Protein AF-A0A0B7GQA1-F1 (afdb_monomer)

Foldseek 3Di:
DCDVPDDPPDDDQDPVNVVVVVVVCVVVVCVVVVVVVVVVVCVVVVNDDDPPDDDDDDDDDDDDDDDDPVCVVCVVVVHHDPVPPDPD

Organism: Treponema phagedenis (NCBI:txid162)

Secondary structure (DSSP, 8-state):
--STT--TTS-PPPHHHHHHHHHHHHHTT-HHHHHHHHHHHHHHTT----TT------PPPPP-----HHHHHHHHTTPPPGGGS---

pLDDT: mean 79.37, std 12.7, range [34.84, 96.06]

Solvent-accessible surface area (backbone atoms only — not comparable to full-atom values): 5885 Å² total; per-residue (Å²): 122,75,66,93,75,50,56,98,85,52,87,73,79,47,76,65,55,53,48,52,53,53,50,54,32,55,77,69,67,43,50,65,65,50,52,55,53,51,50,51,53,32,51,75,69,70,63,61,77,53,95,92,58,85,76,92,74,86,85,77,86,74,84,83,81,79,74,53,72,67,46,51,53,34,47,74,70,74,39,80,48,76,94,70,67,68,87,130

Mean predicted aligned error: 13.57 Å

Structure (mmCIF, N/CA/C/O backbone):
data_AF-A0A0B7GQA1-F1
#
_entry.id   AF-A0A0B7GQA1-F1
#
loop_
_atom_site.group_PDB
_atom_site.id
_atom_site.type_symbol
_atom_site.label_atom_id
_atom_site.label_alt_id
_atom_site.label_comp_id
_atom_site.label_asym_id
_atom_site.label_entity_id
_atom_site.label_seq_id
_atom_site.pdbx_PDB_ins_code
_atom_site.Cartn_x
_atom_site.Cartn_y
_atom_site.Cartn_z
_atom_site.occupancy
_atom_site.B_iso_or_equiv
_atom_site.auth_seq_id
_atom_site.auth_comp_id
_atom_site.auth_asym_id
_atom_site.auth_atom_id
_atom_site.pdbx_PDB_model_num
ATOM 1 N N . MET A 1 1 ? -21.516 3.350 0.945 1.00 48.62 1 MET A N 1
ATOM 2 C CA . MET A 1 1 ? -20.193 3.781 0.438 1.00 48.62 1 MET A CA 1
ATOM 3 C C . MET A 1 1 ? -19.671 2.702 -0.492 1.00 48.62 1 MET A C 1
ATOM 5 O O . MET A 1 1 ? -19.745 1.545 -0.118 1.00 48.62 1 MET A O 1
ATOM 9 N N . ARG A 1 2 ? -19.199 3.049 -1.696 1.00 53.72 2 ARG A N 1
ATOM 10 C CA . ARG A 1 2 ? -18.648 2.081 -2.663 1.00 53.72 2 ARG A CA 1
ATOM 11 C C . ARG A 1 2 ? -17.160 2.361 -2.875 1.00 53.72 2 ARG A C 1
ATOM 13 O O . ARG A 1 2 ? -16.720 2.624 -3.987 1.00 53.72 2 ARG A O 1
ATOM 20 N N . PHE A 1 3 ? -16.397 2.389 -1.785 1.00 59.69 3 PHE A N 1
ATOM 21 C CA . PHE A 1 3 ? -14.943 2.511 -1.860 1.00 59.69 3 PHE A CA 1
ATOM 22 C C . PHE A 1 3 ? -14.363 1.114 -2.088 1.00 59.69 3 PHE A C 1
ATOM 24 O O . PHE A 1 3 ? -14.623 0.206 -1.304 1.00 59.69 3 PHE A O 1
ATOM 31 N N . LEU A 1 4 ? -13.652 0.921 -3.203 1.00 70.38 4 LEU A N 1
ATOM 32 C CA . LEU A 1 4 ? -13.052 -0.363 -3.603 1.00 70.38 4 LEU A CA 1
ATOM 33 C C . LEU A 1 4 ? -14.037 -1.540 -3.757 1.00 70.38 4 LEU A C 1
ATOM 35 O O . LEU A 1 4 ? -13.615 -2.689 -3.809 1.00 70.38 4 LEU A O 1
ATOM 39 N N . GLY A 1 5 ? -15.341 -1.262 -3.851 1.00 75.56 5 GLY A N 1
ATOM 40 C CA . GLY A 1 5 ? -16.369 -2.302 -3.939 1.00 75.56 5 GLY A CA 1
ATOM 41 C C . GLY A 1 5 ? -16.572 -3.104 -2.651 1.00 75.56 5 GLY A C 1
ATOM 42 O O . GLY A 1 5 ? -17.203 -4.149 -2.720 1.00 75.56 5 GLY A O 1
ATOM 43 N N . LEU A 1 6 ? -16.061 -2.620 -1.513 1.00 76.62 6 LEU A N 1
ATOM 44 C CA . LEU A 1 6 ? -16.198 -3.283 -0.218 1.00 76.62 6 LEU A CA 1
ATOM 45 C C . LEU A 1 6 ? -17.577 -3.013 0.404 1.00 76.62 6 LEU A C 1
ATOM 47 O O . LEU A 1 6 ? -18.026 -1.863 0.478 1.00 76.62 6 LEU A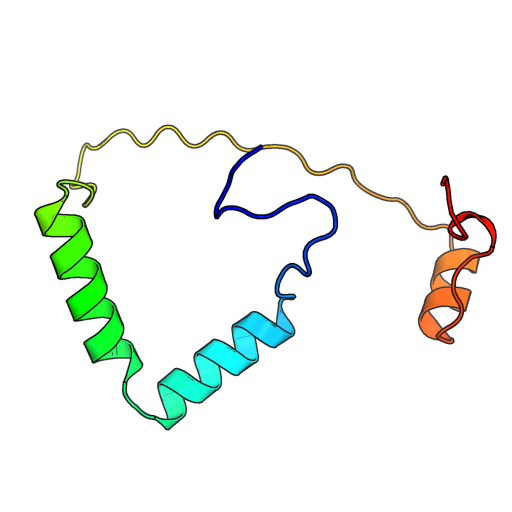 O 1
ATOM 51 N N . GLU A 1 7 ? -18.229 -4.073 0.871 1.00 79.62 7 GLU A N 1
ATOM 52 C CA . GLU A 1 7 ? -19.428 -4.049 1.710 1.00 79.62 7 GLU A CA 1
ATOM 53 C C . GLU A 1 7 ? -19.054 -4.049 3.205 1.00 79.62 7 GLU A C 1
ATOM 55 O O . GLU A 1 7 ? -17.953 -4.425 3.593 1.00 79.62 7 GLU A O 1
ATOM 60 N N . LEU A 1 8 ? -19.984 -3.651 4.083 1.00 76.31 8 LEU A N 1
ATOM 61 C CA . LEU A 1 8 ? -19.754 -3.556 5.541 1.00 76.31 8 LEU A CA 1
ATOM 62 C C . LEU A 1 8 ? -19.312 -4.876 6.199 1.00 76.31 8 LEU A C 1
ATOM 64 O O . LEU A 1 8 ? -18.671 -4.863 7.244 1.00 76.31 8 LEU 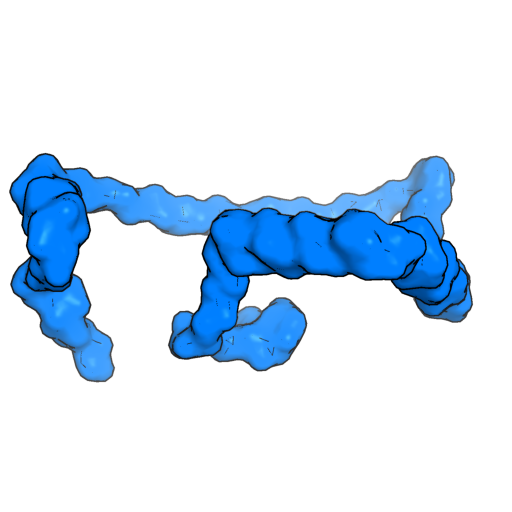A O 1
ATOM 68 N N . LYS A 1 9 ? -19.673 -6.005 5.590 1.00 79.88 9 LYS A N 1
ATOM 69 C CA . LYS A 1 9 ? -19.339 -7.364 6.040 1.00 79.88 9 LYS A CA 1
ATOM 70 C C . LYS A 1 9 ? -18.053 -7.909 5.413 1.00 79.88 9 LYS A C 1
ATOM 72 O O . LYS A 1 9 ? -17.637 -9.016 5.755 1.00 79.88 9 LYS A O 1
ATOM 77 N N . ASP A 1 10 ? -17.453 -7.182 4.473 1.00 80.00 10 ASP A N 1
ATOM 78 C CA . ASP A 1 10 ? -16.269 -7.665 3.782 1.00 80.00 10 ASP A CA 1
ATOM 79 C C . ASP A 1 10 ? -15.055 -7.607 4.701 1.00 80.00 10 ASP A C 1
ATOM 81 O O . ASP A 1 10 ? -14.849 -6.674 5.480 1.00 80.00 10 ASP A O 1
ATOM 85 N N . LYS A 1 11 ? -14.213 -8.633 4.594 1.00 80.50 11 LYS A N 1
ATOM 86 C CA . LYS A 1 11 ? -12.989 -8.718 5.380 1.00 80.50 11 LYS A CA 1
ATOM 87 C C . LYS A 1 11 ? -11.993 -7.668 4.892 1.00 80.50 11 LYS A C 1
ATOM 89 O O . LYS A 1 11 ? -11.341 -7.846 3.863 1.00 80.50 11 LYS A O 1
ATOM 94 N N . VAL A 1 12 ? -11.844 -6.595 5.661 1.00 83.31 12 VAL A N 1
ATOM 95 C CA . VAL A 1 12 ? -10.834 -5.565 5.406 1.00 83.31 12 VAL A CA 1
ATOM 96 C C . VAL A 1 12 ? -9.452 -6.099 5.816 1.00 83.31 12 VAL A C 1
ATOM 98 O O . VAL A 1 12 ? -9.319 -6.657 6.909 1.00 83.31 12 VAL A O 1
ATOM 101 N N . PRO A 1 13 ? -8.413 -5.961 4.969 1.00 86.12 13 PRO A N 1
ATOM 102 C CA . PRO A 1 13 ? -7.051 -6.329 5.337 1.00 86.12 13 PRO A CA 1
ATOM 103 C C . PRO A 1 13 ? -6.597 -5.563 6.580 1.00 86.12 13 PRO A C 1
ATOM 105 O O . PRO A 1 13 ? -6.590 -4.332 6.591 1.00 86.12 13 PRO A O 1
ATOM 108 N N . ASP A 1 14 ? -6.185 -6.288 7.616 1.00 88.25 14 ASP A N 1
ATOM 109 C CA . ASP A 1 14 ? -5.587 -5.682 8.801 1.00 88.25 14 ASP A CA 1
ATOM 110 C C . ASP A 1 14 ? -4.136 -5.231 8.532 1.00 88.25 14 ASP A C 1
ATOM 112 O O . ASP A 1 14 ? -3.528 -5.524 7.493 1.00 88.25 14 ASP A O 1
ATOM 116 N N . ALA A 1 15 ? -3.550 -4.516 9.495 1.00 89.69 15 ALA A N 1
ATOM 117 C CA . ALA A 1 15 ? -2.180 -4.016 9.389 1.00 89.69 15 ALA A CA 1
ATOM 118 C C . ALA A 1 15 ? -1.163 -5.137 9.097 1.00 89.69 15 ALA A C 1
ATOM 120 O O . ALA A 1 15 ? -0.226 -4.944 8.319 1.00 89.69 15 ALA A O 1
ATOM 121 N N . LYS A 1 16 ? -1.372 -6.328 9.672 1.00 93.81 16 LYS A N 1
ATOM 122 C CA . LYS A 1 16 ? -0.499 -7.491 9.483 1.00 93.81 16 LYS A CA 1
ATOM 123 C C . LYS A 1 16 ? -0.610 -8.062 8.070 1.00 93.81 16 LYS A C 1
ATOM 125 O O . LYS A 1 16 ? 0.405 -8.407 7.470 1.00 93.81 16 LYS A O 1
ATOM 130 N N . THR A 1 17 ? -1.817 -8.120 7.520 1.00 91.94 17 THR A N 1
ATOM 131 C CA . THR A 1 17 ? -2.087 -8.569 6.149 1.00 91.94 17 THR A CA 1
ATOM 132 C C . THR A 1 17 ? -1.414 -7.640 5.142 1.00 91.94 17 THR A C 1
ATOM 134 O O . THR A 1 17 ? -0.749 -8.109 4.216 1.00 91.94 17 THR A O 1
ATOM 137 N N . ILE A 1 18 ? -1.513 -6.323 5.356 1.00 92.38 18 ILE A N 1
ATOM 138 C CA . ILE A 1 18 ? -0.834 -5.320 4.522 1.00 92.38 18 ILE A CA 1
ATOM 139 C C . ILE A 1 18 ? 0.689 -5.469 4.626 1.00 92.38 18 ILE A C 1
ATOM 141 O O . ILE A 1 18 ? 1.389 -5.382 3.614 1.00 92.38 18 ILE A O 1
ATOM 145 N N . TRP A 1 19 ? 1.209 -5.695 5.833 1.00 95.31 19 TRP A N 1
ATOM 146 C CA . TRP A 1 19 ? 2.638 -5.901 6.053 1.00 95.31 19 TRP A CA 1
ATOM 147 C C . TRP A 1 19 ? 3.157 -7.149 5.326 1.00 95.31 19 TRP A C 1
ATOM 149 O O . TRP A 1 1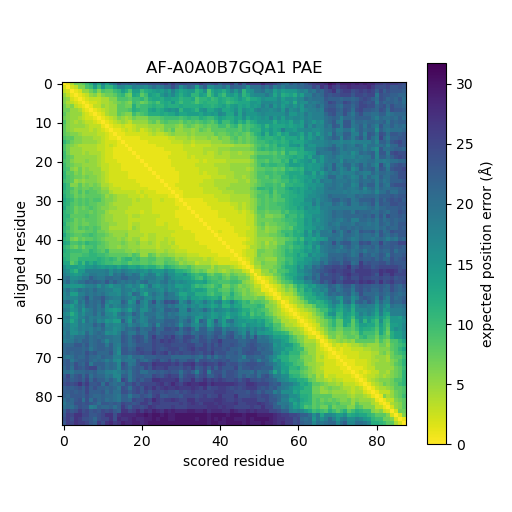9 ? 4.092 -7.035 4.536 1.00 95.31 19 TRP A O 1
ATOM 159 N N . LEU A 1 20 ? 2.495 -8.298 5.491 1.00 96.06 20 LEU A N 1
ATOM 160 C CA . LEU A 1 20 ? 2.885 -9.556 4.843 1.00 96.06 20 LEU A CA 1
ATOM 161 C C . LEU A 1 20 ? 2.834 -9.447 3.313 1.00 96.06 20 LEU A C 1
ATOM 163 O O . LEU A 1 20 ? 3.681 -9.988 2.605 1.00 96.06 20 LEU A O 1
ATOM 167 N N . PHE A 1 21 ? 1.843 -8.729 2.782 1.00 92.88 21 PHE A N 1
ATOM 168 C CA . PHE A 1 21 ? 1.769 -8.444 1.352 1.00 92.88 21 PHE A CA 1
ATOM 169 C C . PHE A 1 21 ? 2.990 -7.647 0.870 1.00 92.88 21 PHE A C 1
ATOM 171 O O . PHE A 1 21 ? 3.609 -8.017 -0.128 1.00 92.88 21 PHE A O 1
ATOM 178 N N . LYS A 1 22 ? 3.373 -6.586 1.593 1.00 92.44 22 LYS A N 1
ATOM 179 C CA . LYS A 1 22 ? 4.564 -5.784 1.270 1.00 92.44 22 LYS A CA 1
ATOM 180 C C . LYS A 1 22 ? 5.847 -6.608 1.354 1.00 92.44 22 LYS A C 1
ATOM 182 O O . LYS A 1 22 ? 6.675 -6.504 0.453 1.00 92.44 22 LYS A O 1
ATOM 187 N N . GLU A 1 23 ? 5.993 -7.424 2.394 1.00 96.06 23 GLU A N 1
ATOM 188 C CA . GLU A 1 23 ? 7.152 -8.300 2.591 1.00 96.06 23 GLU A CA 1
ATOM 189 C C . GLU A 1 23 ? 7.335 -9.250 1.400 1.00 96.06 23 GLU A C 1
ATOM 191 O O . GLU A 1 23 ? 8.387 -9.241 0.762 1.00 96.06 23 GLU A O 1
ATOM 196 N N . LYS A 1 24 ? 6.269 -9.947 0.988 1.00 95.88 24 LYS A N 1
ATOM 197 C CA . LYS A 1 24 ? 6.298 -10.842 -0.181 1.00 95.88 24 LYS A CA 1
ATOM 198 C C . LYS A 1 24 ? 6.708 -10.135 -1.476 1.00 95.88 24 LYS A C 1
ATOM 200 O O . LYS A 1 24 ? 7.418 -10.70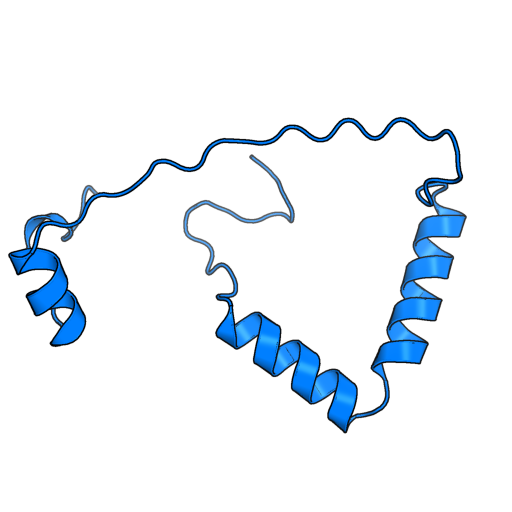9 -2.301 1.00 95.88 24 LYS A O 1
ATOM 205 N N . LEU A 1 25 ? 6.276 -8.888 -1.681 1.00 95.25 25 LEU A N 1
ATOM 206 C CA . LEU A 1 25 ? 6.676 -8.106 -2.858 1.00 95.25 25 LEU A CA 1
ATOM 207 C C . LEU A 1 25 ? 8.167 -7.731 -2.836 1.00 95.25 25 LEU A C 1
ATOM 209 O O . LEU A 1 25 ? 8.803 -7.686 -3.898 1.00 95.25 25 LEU A O 1
ATOM 213 N N . ILE A 1 26 ? 8.712 -7.467 -1.644 1.00 93.94 26 ILE A N 1
ATOM 214 C CA . ILE A 1 26 ? 10.133 -7.168 -1.431 1.00 93.94 26 ILE A CA 1
ATOM 215 C C . ILE A 1 26 ? 10.975 -8.421 -1.674 1.00 93.94 26 ILE A C 1
ATOM 217 O O . ILE A 1 26 ? 11.932 -8.353 -2.447 1.00 93.94 26 ILE A O 1
ATOM 221 N N . GLU A 1 27 ? 10.594 -9.559 -1.089 1.00 95.50 27 GLU A N 1
ATOM 222 C CA . GLU A 1 27 ? 11.265 -10.851 -1.294 1.00 95.50 27 GLU A CA 1
ATOM 223 C C . GLU A 1 27 ? 11.308 -11.234 -2.777 1.00 95.50 27 GLU A C 1
ATOM 225 O O . GLU A 1 27 ? 12.360 -11.591 -3.309 1.00 95.50 27 GLU A O 1
ATOM 230 N N . ALA A 1 28 ? 10.186 -11.061 -3.479 1.00 95.44 28 ALA A N 1
ATOM 231 C CA . ALA A 1 28 ? 10.094 -11.299 -4.916 1.00 95.44 28 ALA A CA 1
ATOM 232 C C . ALA A 1 28 ? 10.835 -10.246 -5.769 1.00 95.44 28 ALA A C 1
ATOM 234 O O . ALA A 1 28 ? 10.935 -10.404 -6.986 1.00 95.44 28 ALA A O 1
ATOM 235 N N . ARG A 1 29 ? 11.346 -9.159 -5.168 1.00 94.62 29 ARG A N 1
ATOM 236 C CA . ARG A 1 29 ? 12.023 -8.028 -5.839 1.00 94.62 29 ARG A CA 1
ATOM 237 C C . ARG A 1 29 ? 11.191 -7.370 -6.947 1.00 94.62 29 ARG A C 1
ATOM 239 O O . ARG A 1 29 ? 11.735 -6.778 -7.881 1.00 94.62 29 ARG A O 1
ATOM 246 N N . VAL A 1 30 ? 9.863 -7.434 -6.846 1.00 95.50 30 VAL A N 1
ATOM 247 C CA . VAL A 1 30 ? 8.941 -6.907 -7.871 1.00 95.50 30 VAL A CA 1
ATOM 248 C C . VAL A 1 30 ? 8.339 -5.551 -7.519 1.00 95.50 30 VAL A C 1
ATOM 250 O O . VAL A 1 30 ? 7.765 -4.908 -8.401 1.00 95.50 30 VAL A O 1
ATOM 253 N N . SER A 1 31 ? 8.502 -5.077 -6.278 1.00 90.50 31 SER A N 1
ATOM 254 C CA . SER A 1 31 ? 7.899 -3.827 -5.786 1.00 90.50 31 SER A CA 1
ATOM 255 C C . SER A 1 31 ? 8.133 -2.641 -6.725 1.00 90.50 31 SER A C 1
ATOM 257 O O . SER A 1 31 ? 7.181 -1.974 -7.121 1.00 90.50 31 SER A O 1
ATOM 259 N N . LYS A 1 32 ? 9.381 -2.418 -7.161 1.00 91.06 32 LYS A N 1
ATOM 260 C CA . LYS A 1 32 ? 9.733 -1.298 -8.051 1.00 91.06 32 LYS A CA 1
ATOM 261 C C . LYS A 1 32 ? 9.014 -1.379 -9.401 1.00 91.06 32 LYS A C 1
ATOM 263 O O . LYS A 1 32 ? 8.388 -0.416 -9.830 1.00 91.06 32 LYS A O 1
ATOM 268 N N . LYS A 1 33 ? 9.044 -2.551 -10.042 1.00 93.75 33 LYS A N 1
ATOM 269 C CA . LYS A 1 33 ? 8.399 -2.784 -11.344 1.00 93.75 33 LYS A CA 1
ATOM 270 C C . LYS A 1 33 ? 6.882 -2.601 -11.265 1.00 93.75 33 LYS A C 1
ATOM 272 O O . LYS A 1 33 ? 6.271 -2.116 -12.216 1.00 93.75 33 LYS A O 1
ATOM 277 N N . LEU A 1 34 ? 6.273 -2.997 -10.147 1.00 93.38 34 LEU A N 1
ATOM 278 C CA . LEU A 1 34 ? 4.843 -2.818 -9.915 1.00 93.38 34 LEU A CA 1
ATOM 279 C C . LEU A 1 34 ? 4.491 -1.334 -9.751 1.00 93.38 34 LEU A C 1
ATOM 281 O O . LEU A 1 34 ? 3.563 -0.862 -10.404 1.00 93.38 34 LEU A O 1
ATOM 285 N N . PHE A 1 35 ? 5.273 -0.592 -8.962 1.00 90.12 35 PHE A N 1
ATOM 286 C CA . PHE A 1 35 ? 5.100 0.854 -8.789 1.00 90.12 35 PHE A CA 1
ATOM 287 C C . PHE A 1 35 ? 5.256 1.626 -10.101 1.00 90.12 35 PHE A C 1
ATOM 289 O O . PHE A 1 35 ? 4.443 2.496 -10.397 1.00 90.12 35 PHE A O 1
ATOM 296 N N . GLU A 1 36 ? 6.245 1.2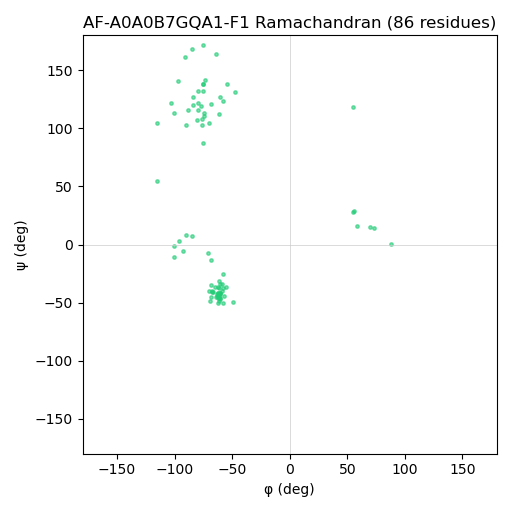82 -10.927 1.00 93.44 36 GLU A N 1
ATOM 297 C CA . GLU A 1 36 ? 6.426 1.910 -12.241 1.00 93.44 36 GLU A CA 1
ATOM 298 C C . GLU A 1 36 ? 5.235 1.656 -13.175 1.00 93.44 36 GLU A C 1
ATOM 300 O O . GLU A 1 36 ? 4.789 2.566 -13.875 1.00 93.44 36 GLU A O 1
ATOM 305 N N . LYS A 1 37 ? 4.693 0.430 -13.189 1.00 93.81 37 LYS A N 1
ATOM 306 C CA . LYS A 1 37 ? 3.483 0.112 -13.965 1.00 93.81 37 LYS A CA 1
ATOM 307 C C . LYS A 1 37 ? 2.268 0.881 -13.458 1.00 93.81 37 LYS A C 1
ATOM 309 O O . LYS A 1 37 ? 1.529 1.439 -14.262 1.00 93.81 37 LYS A O 1
ATOM 314 N N . PHE A 1 38 ? 2.086 0.922 -12.143 1.00 90.31 38 PHE A N 1
ATOM 315 C CA . PHE A 1 38 ? 0.988 1.653 -11.526 1.00 90.31 38 PHE A CA 1
ATOM 316 C C . PHE A 1 38 ? 1.068 3.150 -11.844 1.00 90.31 38 PHE A C 1
ATOM 318 O O . PHE A 1 38 ? 0.091 3.731 -12.306 1.00 90.31 38 PHE A O 1
ATOM 325 N N . GLY A 1 39 ? 2.255 3.751 -11.715 1.00 89.44 39 GLY A N 1
ATOM 326 C CA . GLY A 1 39 ? 2.494 5.143 -12.091 1.00 89.44 39 GLY A CA 1
ATOM 327 C C . GLY A 1 39 ? 2.188 5.421 -13.565 1.00 89.44 39 GLY A C 1
ATOM 328 O O . GLY A 1 39 ? 1.571 6.434 -13.873 1.00 89.44 39 GLY A O 1
ATOM 329 N N . LYS A 1 40 ? 2.536 4.510 -14.483 1.00 92.69 40 LYS A N 1
ATOM 330 C CA . LYS A 1 40 ? 2.183 4.647 -15.909 1.00 92.69 40 LYS A CA 1
ATOM 331 C C . LYS A 1 40 ? 0.671 4.667 -16.142 1.00 92.69 40 LYS A C 1
ATOM 333 O O . LYS A 1 40 ? 0.202 5.491 -16.921 1.00 92.69 40 LYS A O 1
ATOM 338 N N . GLU A 1 41 ? -0.085 3.805 -15.465 1.00 92.00 41 GLU A N 1
ATOM 339 C CA . GLU A 1 41 ? -1.550 3.822 -15.564 1.00 92.00 41 GLU A CA 1
ATOM 340 C C . GLU A 1 41 ? -2.151 5.086 -14.941 1.00 92.00 41 GLU A C 1
ATOM 342 O O . GLU A 1 41 ? -3.025 5.705 -15.544 1.00 92.00 41 GLU A O 1
ATOM 347 N N . LEU A 1 42 ? -1.645 5.548 -13.794 1.00 89.88 42 LEU A N 1
ATOM 348 C CA . LEU A 1 42 ? -2.081 6.828 -13.226 1.00 89.88 42 LEU A CA 1
ATOM 349 C C . LEU A 1 42 ? -1.788 8.002 -14.168 1.00 89.88 42 LEU A C 1
ATOM 351 O O . LEU A 1 42 ? -2.639 8.871 -14.342 1.00 89.88 42 LEU A O 1
ATOM 355 N N . ALA A 1 43 ? -0.613 8.015 -14.805 1.00 88.69 43 ALA A N 1
ATOM 356 C CA . ALA A 1 43 ? -0.241 9.042 -15.776 1.00 88.69 43 ALA A CA 1
ATOM 357 C C . ALA A 1 43 ? -1.204 9.052 -16.965 1.00 88.69 43 ALA A C 1
ATOM 359 O O . ALA A 1 43 ? -1.679 10.111 -17.364 1.00 88.69 43 ALA A O 1
ATOM 360 N N . LYS A 1 44 ? -1.513 7.863 -17.497 1.00 91.81 44 LYS A N 1
ATOM 361 C CA . LYS A 1 44 ? -2.433 7.669 -18.622 1.00 91.81 44 LYS A CA 1
ATOM 362 C C . LYS A 1 44 ? -3.849 8.159 -18.317 1.00 91.81 44 LYS A C 1
ATOM 364 O O . LYS A 1 44 ? -4.519 8.650 -19.215 1.00 91.81 44 LYS A O 1
ATOM 369 N N . ASN A 1 45 ? -4.294 8.024 -17.070 1.00 88.12 45 ASN A N 1
ATOM 370 C CA . ASN A 1 45 ? -5.610 8.485 -16.628 1.00 88.12 45 ASN A CA 1
ATOM 371 C C . ASN A 1 45 ? -5.601 9.939 -16.118 1.00 88.12 45 ASN A C 1
ATOM 373 O O . ASN A 1 45 ? -6.598 10.386 -15.560 1.00 88.12 45 ASN A O 1
ATOM 377 N N . ASN A 1 46 ? -4.494 10.677 -16.273 1.00 83.38 46 ASN A N 1
ATOM 378 C CA . ASN A 1 46 ? -4.321 12.037 -15.750 1.00 83.38 46 ASN A CA 1
ATOM 379 C C . ASN A 1 46 ? -4.547 12.150 -14.225 1.00 83.38 46 ASN A C 1
ATOM 381 O O . ASN A 1 46 ? -4.921 13.204 -13.720 1.00 83.38 46 ASN A O 1
ATOM 385 N N . LEU A 1 47 ? -4.274 11.071 -13.485 1.00 82.69 47 LEU A N 1
ATOM 386 C CA . LEU A 1 47 ? -4.451 10.976 -12.030 1.00 82.69 47 LEU A CA 1
ATOM 387 C C . LEU A 1 47 ? -3.159 11.248 -11.244 1.00 82.69 47 LEU A C 1
ATOM 389 O O . LEU A 1 47 ? -3.140 11.132 -10.020 1.00 82.69 47 LEU A O 1
ATOM 393 N N . ILE A 1 48 ? -2.058 11.585 -11.920 1.00 79.00 48 ILE A N 1
ATOM 394 C CA . ILE A 1 48 ? -0.840 12.028 -11.237 1.00 79.00 48 ILE A CA 1
ATOM 395 C C . ILE A 1 48 ? -1.006 13.496 -10.866 1.00 79.00 48 ILE A C 1
ATOM 397 O O . ILE A 1 48 ? -0.909 14.373 -11.727 1.00 79.00 48 ILE A O 1
ATOM 401 N N . GLY A 1 49 ? -1.202 13.747 -9.572 1.00 70.44 49 GLY A N 1
ATOM 402 C CA . GLY A 1 49 ? -1.100 15.085 -9.007 1.00 70.44 49 GLY A CA 1
ATOM 403 C C . GLY A 1 49 ? 0.315 15.619 -9.205 1.00 70.44 49 GLY A C 1
ATOM 404 O O . GLY A 1 49 ? 1.273 15.093 -8.640 1.00 70.44 49 GLY A O 1
ATOM 405 N N . LYS A 1 50 ? 0.451 16.639 -10.050 1.00 73.75 50 LYS A N 1
ATOM 406 C CA . LYS A 1 50 ? 1.678 17.435 -10.157 1.00 73.75 50 LYS A CA 1
ATOM 407 C C . LYS A 1 50 ? 1.652 18.530 -9.093 1.00 73.75 50 LYS A C 1
ATOM 409 O O . LYS A 1 50 ? 0.612 18.783 -8.481 1.00 73.75 50 LYS A O 1
ATOM 414 N N . GLU A 1 51 ? 2.782 19.191 -8.886 1.00 66.50 51 GLU A N 1
ATOM 415 C CA . GLU A 1 51 ? 2.847 20.392 -8.052 1.00 66.50 51 GLU A CA 1
ATOM 416 C C . GLU A 1 51 ? 1.721 21.379 -8.428 1.00 66.50 51 GLU A C 1
ATOM 418 O O . GLU A 1 51 ? 1.471 21.618 -9.610 1.00 66.50 51 GLU A O 1
ATOM 423 N N . GLY A 1 52 ? 0.988 21.878 -7.427 1.00 68.12 52 GLY A N 1
ATOM 424 C CA . GLY A 1 52 ? -0.182 22.749 -7.620 1.00 68.12 52 GLY A CA 1
ATOM 425 C C . GLY A 1 52 ? -1.530 22.035 -7.804 1.00 68.12 52 GLY A C 1
ATOM 426 O O . GLY A 1 52 ? -2.551 22.704 -7.949 1.00 68.12 52 GLY A O 1
ATOM 427 N N . THR A 1 53 ? -1.578 20.698 -7.772 1.00 71.38 53 THR A N 1
ATOM 428 C CA . THR A 1 53 ? -2.853 19.956 -7.811 1.00 71.38 53 THR A CA 1
ATOM 429 C C . THR A 1 53 ? -3.534 19.997 -6.442 1.00 71.38 53 THR A C 1
ATOM 431 O O . THR A 1 53 ? -2.987 19.490 -5.463 1.00 71.38 53 THR A O 1
ATOM 434 N N . ILE A 1 54 ? -4.740 20.566 -6.373 1.00 69.88 54 ILE A N 1
ATOM 435 C CA . ILE A 1 54 ? -5.586 20.520 -5.173 1.00 69.88 54 ILE A CA 1
ATOM 436 C C . ILE A 1 54 ? -6.270 19.152 -5.133 1.00 69.88 54 ILE A C 1
ATOM 438 O O . ILE A 1 54 ? -7.044 18.811 -6.025 1.00 69.88 54 ILE A O 1
ATOM 442 N N . ILE A 1 55 ? -5.955 18.362 -4.109 1.00 67.94 55 ILE A N 1
ATOM 443 C CA . ILE A 1 55 ? -6.569 17.057 -3.863 1.00 67.94 55 ILE A CA 1
ATOM 444 C C . ILE A 1 55 ? -7.614 17.255 -2.765 1.00 67.94 55 ILE A C 1
ATOM 446 O O . ILE A 1 55 ? -7.255 17.562 -1.631 1.00 67.94 55 ILE A O 1
ATOM 450 N N . ASP A 1 56 ? -8.894 17.089 -3.099 1.00 71.00 56 ASP A N 1
ATOM 451 C CA . ASP A 1 56 ? -9.966 17.076 -2.104 1.00 71.00 56 ASP A CA 1
ATOM 452 C C . ASP A 1 56 ? -9.953 15.723 -1.381 1.00 71.00 56 ASP A C 1
ATOM 454 O O . ASP A 1 56 ? -10.246 14.679 -1.970 1.00 71.00 56 ASP A O 1
ATOM 458 N N . ALA A 1 57 ? -9.519 15.722 -0.122 1.00 65.25 57 ALA A N 1
ATOM 459 C CA . ALA A 1 57 ? -9.493 14.536 0.720 1.00 65.25 57 ALA A CA 1
ATOM 460 C C . ALA A 1 57 ? -10.461 14.739 1.885 1.00 65.25 57 ALA A C 1
ATOM 462 O O . ALA A 1 57 ? -10.166 15.457 2.839 1.00 65.25 57 ALA A O 1
ATOM 463 N N . THR A 1 58 ? -11.621 14.086 1.828 1.00 70.44 58 THR A N 1
ATOM 464 C CA . THR A 1 58 ? -12.543 14.051 2.965 1.00 70.44 58 THR A CA 1
ATOM 465 C C . THR A 1 58 ? -11.984 13.112 4.033 1.00 70.44 58 THR A C 1
ATOM 467 O O . THR A 1 58 ? -11.943 11.895 3.844 1.00 70.44 58 THR A O 1
ATOM 470 N N . ILE A 1 59 ? -11.549 13.667 5.165 1.00 67.44 59 ILE A N 1
ATOM 471 C CA . ILE A 1 59 ? -11.220 12.879 6.357 1.00 67.44 59 ILE A CA 1
ATOM 472 C C . ILE A 1 59 ? -12.537 12.547 7.056 1.00 67.44 59 ILE A C 1
ATOM 474 O O . ILE A 1 59 ? -13.298 13.445 7.407 1.00 67.44 59 ILE A O 1
ATOM 478 N N . VAL A 1 60 ? -12.813 11.258 7.241 1.00 72.50 60 VAL A N 1
ATOM 479 C CA . VAL A 1 60 ? -13.980 10.782 7.992 1.00 72.50 60 VAL A CA 1
ATOM 480 C C . VAL A 1 60 ? -13.493 10.325 9.360 1.00 72.50 60 VAL A C 1
ATOM 482 O O . VAL A 1 60 ? -12.622 9.458 9.441 1.00 72.50 60 VAL A O 1
ATOM 485 N N . GLU A 1 61 ? -14.022 10.910 10.433 1.00 71.62 61 GLU A N 1
ATOM 486 C CA . GLU A 1 61 ? -13.718 10.457 11.789 1.00 71.62 61 GLU A CA 1
ATOM 487 C C . GLU A 1 61 ? -14.336 9.073 12.011 1.00 71.62 61 GLU A C 1
ATOM 489 O O . GLU A 1 61 ? -15.545 8.879 11.878 1.00 71.62 61 GLU A O 1
ATOM 494 N N . ALA A 1 62 ? -13.494 8.087 12.321 1.00 74.12 62 ALA A N 1
ATOM 495 C CA . ALA A 1 62 ? -13.970 6.773 12.723 1.00 74.12 62 ALA A CA 1
ATOM 496 C C . ALA A 1 62 ? -14.487 6.841 14.172 1.00 74.12 62 ALA A C 1
ATOM 498 O O . ALA A 1 62 ? -13.831 7.460 15.015 1.00 74.12 62 ALA A O 1
ATOM 499 N N . PRO A 1 63 ? -15.627 6.201 14.495 1.00 72.94 63 PRO A N 1
ATOM 500 C CA . PRO A 1 63 ? -16.127 6.161 15.862 1.00 72.94 63 PRO A CA 1
ATOM 501 C C . PRO A 1 63 ? -15.105 5.478 16.779 1.00 72.94 63 PRO A C 1
ATOM 503 O O . PRO A 1 63 ? -14.652 4.364 16.512 1.00 72.94 63 PRO A O 1
ATOM 506 N N . ILE A 1 64 ? -14.747 6.152 17.871 1.00 69.62 64 ILE A N 1
ATOM 507 C CA . ILE A 1 64 ? -13.851 5.611 18.894 1.00 69.62 64 ILE A CA 1
ATOM 508 C C . ILE A 1 64 ? -14.656 4.606 19.726 1.00 69.62 64 ILE A C 1
ATOM 510 O O . ILE A 1 64 ? -15.472 4.993 20.562 1.00 69.62 64 ILE A O 1
ATOM 514 N N . GLN A 1 65 ? -14.453 3.308 19.492 1.00 67.62 65 GLN A N 1
ATOM 515 C CA . GLN A 1 65 ? -15.005 2.267 20.360 1.00 67.62 65 GLN A CA 1
ATOM 516 C C . GLN A 1 65 ? -14.210 2.213 21.668 1.00 67.62 65 GLN A C 1
ATOM 518 O O . GLN A 1 65 ? -13.03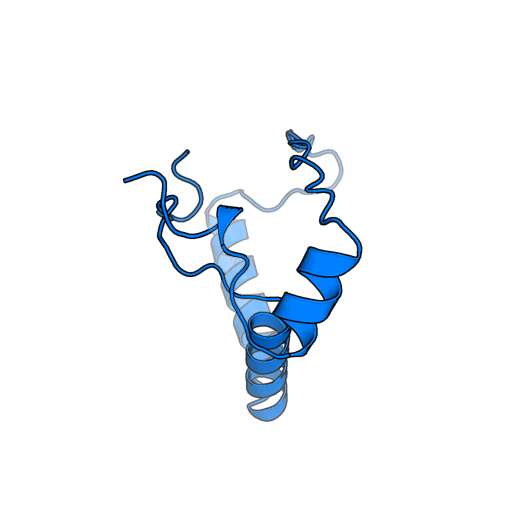6 1.842 21.690 1.00 67.62 65 GLN A O 1
ATOM 523 N N . HIS A 1 66 ? -14.862 2.578 22.771 1.00 69.94 66 HIS A N 1
ATOM 524 C CA . HIS A 1 66 ? -14.336 2.364 24.112 1.00 69.94 66 HIS A CA 1
ATOM 525 C C . HIS A 1 66 ? -14.789 0.999 24.628 1.00 69.94 66 HIS A C 1
ATOM 527 O O . HIS A 1 66 ? -15.925 0.852 25.066 1.00 69.94 66 HIS A O 1
ATOM 533 N N . ASN A 1 67 ? -13.887 0.019 24.611 1.00 75.25 67 ASN A N 1
ATOM 534 C CA . ASN A 1 67 ? -14.099 -1.238 25.325 1.00 75.25 67 ASN A CA 1
ATOM 535 C C . ASN A 1 67 ? -13.882 -1.004 26.825 1.00 75.25 67 ASN A C 1
ATOM 537 O O . ASN A 1 67 ? -12.908 -0.352 27.229 1.00 75.25 67 ASN A O 1
ATOM 541 N N . SER A 1 68 ? -14.740 -1.579 27.658 1.00 78.38 68 SER A N 1
ATOM 542 C CA . SER A 1 68 ? -14.512 -1.663 29.101 1.00 78.38 68 SER A CA 1
ATOM 543 C C . SER A 1 68 ? -13.282 -2.532 29.426 1.00 78.38 68 SER A C 1
ATOM 545 O O . SER A 1 68 ? -12.753 -3.272 28.587 1.00 78.38 68 SER A O 1
ATOM 547 N N . LYS A 1 69 ? -12.772 -2.432 30.662 1.00 77.06 69 LYS A N 1
ATOM 548 C CA . LYS A 1 69 ? -11.626 -3.249 31.105 1.00 77.06 69 LYS A CA 1
ATOM 549 C C . LYS A 1 69 ? -11.945 -4.745 31.044 1.00 77.06 69 LYS A C 1
ATOM 551 O O . LYS A 1 69 ? -11.110 -5.500 30.554 1.00 77.06 69 LYS A O 1
ATOM 556 N N . ASP A 1 70 ? -13.151 -5.132 31.452 1.00 76.94 70 ASP A N 1
ATOM 557 C CA . ASP A 1 70 ? -13.603 -6.526 31.453 1.00 76.94 70 ASP A CA 1
ATOM 558 C C . ASP A 1 70 ? -13.732 -7.085 30.028 1.00 76.94 70 ASP A C 1
ATOM 560 O O . ASP A 1 70 ? -13.276 -8.195 29.753 1.00 76.94 70 ASP A O 1
ATOM 564 N N . GLU A 1 71 ? -14.258 -6.297 29.083 1.00 76.88 71 GLU A N 1
ATOM 565 C CA . GLU A 1 71 ? -14.305 -6.682 27.664 1.00 76.88 71 GLU A CA 1
ATOM 566 C C . GLU A 1 71 ? -12.900 -6.875 27.084 1.00 76.88 71 GLU A C 1
ATOM 568 O O . GLU A 1 71 ? -12.644 -7.849 26.378 1.00 76.88 71 GLU A O 1
ATOM 573 N N . ASN A 1 72 ? -11.950 -5.997 27.423 1.00 77.25 72 ASN A N 1
ATOM 574 C CA . ASN A 1 72 ? -10.564 -6.143 26.978 1.00 77.25 72 ASN A CA 1
ATOM 575 C C . ASN A 1 72 ? -9.888 -7.401 27.545 1.00 77.25 72 ASN A C 1
ATOM 577 O O . ASN A 1 72 ? -9.091 -8.026 26.842 1.00 77.25 72 ASN A O 1
ATOM 581 N N . GLU A 1 73 ? -10.176 -7.789 28.791 1.00 80.38 73 GLU A N 1
ATOM 582 C CA . GLU A 1 73 ? -9.683 -9.053 29.353 1.00 80.38 73 GLU A CA 1
ATOM 583 C C . GLU A 1 73 ? -10.309 -10.269 28.664 1.00 80.38 73 GLU A C 1
ATOM 585 O O . GLU A 1 73 ? -9.603 -11.232 28.354 1.00 80.38 73 GLU A O 1
ATOM 590 N N . GLN A 1 74 ? -11.605 -10.223 28.353 1.00 78.62 74 GLN A N 1
ATOM 591 C CA . GLN A 1 74 ? -12.281 -11.286 27.604 1.00 78.62 74 GLN A CA 1
ATOM 592 C C . GLN A 1 74 ? -11.696 -11.445 26.192 1.00 78.62 74 GLN A C 1
ATOM 594 O O . GLN A 1 74 ? -11.336 -12.564 25.813 1.00 78.62 74 GLN A O 1
ATOM 599 N N . ILE A 1 75 ? -11.486 -10.338 25.470 1.00 77.44 75 ILE A N 1
ATOM 600 C CA . ILE A 1 75 ? -10.870 -10.323 24.133 1.00 77.44 75 ILE A CA 1
ATOM 601 C C . ILE A 1 75 ? -9.441 -10.881 24.178 1.00 77.44 75 ILE A C 1
ATOM 603 O O . ILE A 1 75 ? -9.078 -11.711 23.342 1.00 77.44 75 ILE A O 1
ATOM 607 N N . LYS A 1 76 ? -8.628 -10.486 25.171 1.00 79.12 76 LYS A N 1
ATOM 608 C CA . LYS A 1 76 ? -7.264 -11.026 25.355 1.00 79.12 76 LYS A CA 1
ATOM 609 C C . LYS A 1 76 ? -7.254 -12.534 25.606 1.00 79.12 76 LYS A C 1
ATOM 611 O O . LYS A 1 76 ? -6.323 -13.210 25.181 1.00 79.12 76 LYS A O 1
ATOM 616 N N . ASN A 1 77 ? -8.295 -13.053 26.252 1.00 82.38 77 ASN A N 1
ATOM 617 C CA . ASN A 1 77 ? -8.493 -14.481 26.491 1.00 82.38 77 ASN A CA 1
ATOM 618 C C . ASN A 1 77 ? -9.168 -15.211 25.312 1.00 82.38 77 ASN A C 1
ATOM 620 O O . ASN A 1 77 ? -9.529 -16.381 25.445 1.00 82.38 77 ASN A O 1
ATOM 624 N N . GLY A 1 78 ? -9.358 -14.541 24.168 1.00 78.00 78 GLY A N 1
ATOM 625 C CA . GLY A 1 78 ? -9.973 -15.113 22.967 1.00 78.00 78 GLY A CA 1
ATOM 626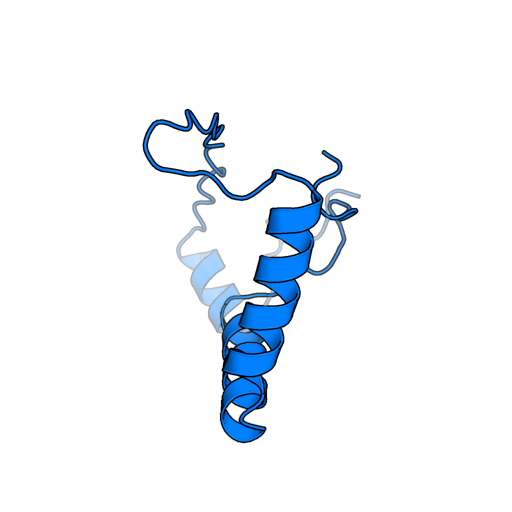 C C . GLY A 1 78 ? -11.486 -15.331 23.071 1.00 78.00 78 GLY A C 1
ATOM 627 O O . GLY A 1 78 ? -12.050 -16.056 22.253 1.00 78.00 78 GLY A O 1
ATOM 628 N N . LYS A 1 79 ? -12.147 -14.735 24.071 1.00 76.94 79 LYS A N 1
ATOM 629 C CA . LYS A 1 79 ? -13.602 -14.793 24.258 1.00 76.94 79 LYS A CA 1
ATOM 630 C C . LYS A 1 79 ? -14.251 -13.540 23.669 1.00 76.94 79 LYS A C 1
ATOM 632 O O . LYS A 1 79 ? -13.724 -12.440 23.800 1.00 76.94 79 LYS A O 1
ATOM 637 N N . ILE A 1 80 ? -15.400 -13.716 23.023 1.00 74.00 80 ILE A N 1
ATOM 638 C CA . ILE A 1 80 ? -16.205 -12.612 22.489 1.00 74.00 80 ILE A CA 1
ATOM 639 C C . ILE A 1 80 ? -17.079 -12.083 23.632 1.00 74.00 80 ILE A C 1
ATOM 641 O O . ILE A 1 80 ? -17.774 -12.902 24.243 1.00 74.00 80 ILE A O 1
ATOM 645 N N . PRO A 1 81 ? -17.064 -10.770 23.930 1.00 75.25 81 PRO A N 1
ATOM 646 C CA . PRO A 1 81 ? -17.968 -10.194 24.912 1.00 75.25 81 PRO A CA 1
ATOM 647 C C . PRO 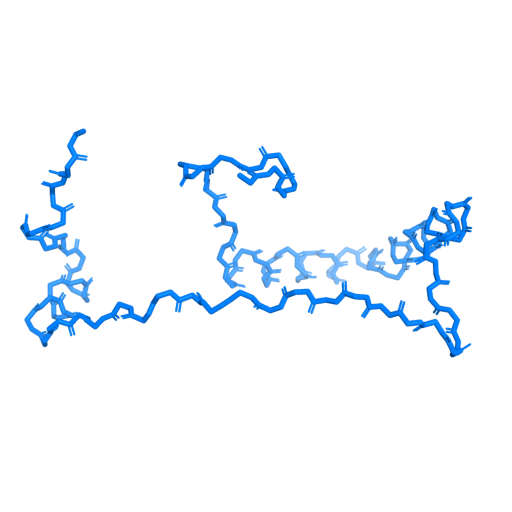A 1 81 ? -19.429 -10.509 24.609 1.00 75.25 81 PRO A C 1
ATOM 649 O O . PRO A 1 81 ? -19.865 -10.442 23.462 1.00 75.25 81 PRO A O 1
ATOM 652 N N . GLU A 1 82 ? -20.196 -10.834 25.645 1.00 70.44 82 GLU A N 1
ATOM 653 C CA . GLU A 1 82 ? -21.607 -11.222 25.520 1.00 70.44 82 GLU A CA 1
ATOM 654 C C . GLU A 1 82 ? -22.449 -10.115 24.863 1.00 70.44 82 GLU A C 1
ATOM 656 O O . GLU A 1 82 ? -23.307 -10.395 24.034 1.00 70.44 82 GLU A O 1
ATOM 661 N N . GLN A 1 83 ? -22.111 -8.846 25.120 1.00 64.38 83 GLN A N 1
ATOM 662 C CA . GLN A 1 83 ? -22.749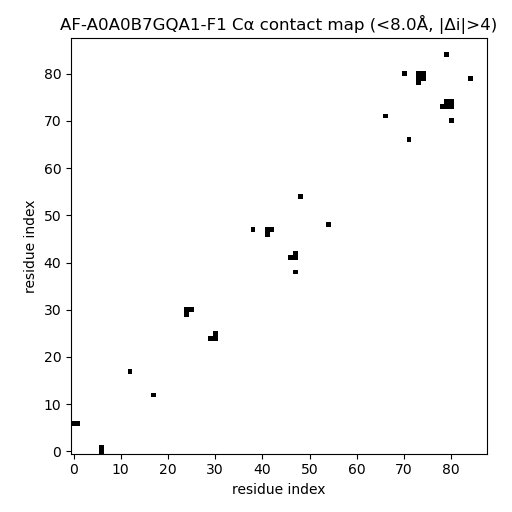 -7.678 24.496 1.00 64.38 83 GLN A CA 1
ATOM 663 C C . GLN A 1 83 ? -22.454 -7.524 22.993 1.00 64.38 83 GLN A C 1
ATOM 665 O O . GLN A 1 83 ? -23.099 -6.718 22.326 1.00 64.38 83 GLN A O 1
ATOM 670 N N . TRP A 1 84 ? -21.472 -8.254 22.452 1.00 68.81 84 TRP A N 1
ATOM 671 C CA . TRP A 1 84 ? -21.100 -8.226 21.032 1.00 68.81 84 TRP A CA 1
ATOM 672 C C . TRP A 1 84 ? -21.676 -9.420 20.259 1.00 68.81 84 TRP A C 1
ATOM 674 O O . TRP A 1 84 ? -21.476 -9.522 19.046 1.00 68.81 84 TRP A O 1
ATOM 684 N N . GLN A 1 85 ? -22.397 -10.325 20.933 1.00 61.44 85 GLN A N 1
ATOM 685 C CA . GLN A 1 85 ? -23.147 -11.394 20.279 1.00 61.44 85 GLN A CA 1
ATOM 686 C C . GLN A 1 85 ? -24.428 -10.822 19.647 1.00 61.44 85 GLN A C 1
ATOM 688 O O . GLN A 1 85 ? -25.484 -10.808 20.263 1.00 61.44 85 GLN A O 1
ATOM 693 N N . GLU A 1 86 ? -24.278 -10.352 18.405 1.00 54.66 86 GLU A N 1
ATOM 694 C CA . GLU A 1 86 ? -25.308 -10.001 17.411 1.00 54.66 86 GLU A CA 1
ATOM 695 C C . GLU A 1 86 ? -26.402 -8.985 17.805 1.00 54.66 86 GLU A C 1
ATOM 697 O O . GLU A 1 86 ? -27.326 -9.268 18.560 1.00 54.66 86 GLU A O 1
ATOM 702 N N . ASN A 1 87 ? -26.434 -7.865 17.075 1.00 46.47 87 ASN A N 1
ATOM 703 C CA . ASN A 1 87 ? -27.703 -7.422 16.498 1.00 46.47 87 ASN A CA 1
ATOM 704 C C . ASN A 1 87 ? -27.825 -8.094 15.124 1.00 46.47 87 ASN A C 1
ATOM 706 O O . ASN A 1 87 ? -26.984 -7.858 14.254 1.00 46.47 87 ASN A O 1
ATOM 710 N N . LYS A 1 88 ? -28.825 -8.965 14.976 1.00 34.84 88 LYS A N 1
ATOM 711 C CA . LYS A 1 88 ? -29.252 -9.554 13.699 1.00 34.84 88 LYS A CA 1
ATOM 712 C C . LYS A 1 88 ? -29.751 -8.502 12.715 1.00 34.84 88 LYS A C 1
ATOM 714 O O . LYS A 1 88 ? -30.375 -7.521 13.177 1.00 34.84 88 LYS A O 1
#

Sequence (88 aa):
MRFLGLELKDKVPDAKTIWLFKEKLIEARVSKKLFEKFGKELAKNNLIGKEGTIIDATIVEAPIQHNSKDENEQIKNGKIPEQWQENK

Radius of gyration: 19.89 Å; Cα contacts (8 Å, |Δi|>4): 19; chains: 1; bounding box: 41×38×50 Å